Protein AF-D0UZF8-F1 (afdb_monomer)

Structure (mmCIF, N/CA/C/O backbone):
data_AF-D0UZF8-F1
#
_entry.id   AF-D0UZF8-F1
#
loop_
_atom_site.group_PDB
_atom_site.id
_atom_site.type_symbol
_atom_site.label_atom_id
_atom_site.label_alt_id
_atom_site.label_comp_id
_atom_site.label_asym_id
_atom_site.label_entity_id
_atom_site.label_seq_id
_atom_site.pdbx_PDB_ins_code
_atom_site.Cartn_x
_atom_site.Cartn_y
_atom_site.Cartn_z
_atom_site.occupancy
_atom_site.B_iso_or_equiv
_atom_site.auth_seq_id
_atom_site.auth_comp_id
_atom_site.auth_asym_id
_atom_site.auth_atom_id
_atom_site.pdbx_PDB_model_num
ATOM 1 N N . MET A 1 1 ? -23.782 0.258 30.669 1.00 61.94 1 MET A N 1
ATOM 2 C CA . MET A 1 1 ? -24.325 0.431 29.299 1.00 61.94 1 MET A CA 1
ATOM 3 C C . MET A 1 1 ? -23.354 1.111 28.318 1.00 61.94 1 MET A C 1
ATOM 5 O O . MET A 1 1 ? -23.443 0.823 27.134 1.00 61.94 1 MET A O 1
ATOM 9 N N . ASN A 1 2 ? -22.400 1.954 28.754 1.00 79.19 2 ASN A N 1
ATOM 10 C CA . ASN A 1 2 ? -21.371 2.512 27.849 1.00 79.19 2 ASN A CA 1
ATOM 11 C C . ASN A 1 2 ? -20.224 1.534 27.528 1.00 79.19 2 ASN A C 1
ATOM 13 O O . ASN A 1 2 ? -19.702 1.556 26.418 1.00 79.19 2 ASN A O 1
ATOM 17 N N . GLU A 1 3 ? -19.860 0.656 28.464 1.00 88.31 3 GLU A N 1
ATOM 18 C CA . GLU A 1 3 ? -18.714 -0.256 28.314 1.00 88.31 3 GLU A CA 1
ATOM 19 C C . GLU A 1 3 ? -18.918 -1.302 27.210 1.00 88.31 3 GLU A C 1
ATOM 21 O O . GLU A 1 3 ? -18.044 -1.474 26.367 1.00 88.31 3 GLU A O 1
ATOM 26 N N . GLU A 1 4 ? -20.097 -1.926 27.121 1.00 91.00 4 GLU A N 1
ATOM 27 C CA . GLU A 1 4 ? -20.412 -2.895 26.055 1.00 91.00 4 GLU A CA 1
ATOM 28 C C . GLU A 1 4 ? -20.346 -2.267 24.655 1.00 91.00 4 GLU A C 1
ATOM 30 O O . GLU A 1 4 ? -19.849 -2.877 23.702 1.00 91.00 4 GLU A O 1
ATOM 35 N N . ARG A 1 5 ? -20.793 -1.010 24.524 1.00 95.00 5 ARG A N 1
ATOM 36 C CA . ARG A 1 5 ? -20.717 -0.267 23.263 1.00 95.00 5 ARG A CA 1
ATOM 37 C C . ARG A 1 5 ? -19.273 0.088 22.908 1.00 95.00 5 ARG A C 1
ATOM 39 O O . ARG A 1 5 ? -18.900 -0.047 21.746 1.00 95.00 5 ARG A O 1
ATOM 46 N N . ILE A 1 6 ? -18.453 0.485 23.884 1.00 96.12 6 ILE A N 1
ATOM 47 C CA . ILE A 1 6 ? -17.019 0.749 23.678 1.00 96.12 6 ILE A CA 1
ATOM 48 C C . ILE A 1 6 ? -16.282 -0.528 23.256 1.00 96.12 6 ILE A C 1
ATOM 50 O O . ILE A 1 6 ? -15.525 -0.492 22.285 1.00 96.12 6 ILE A O 1
ATOM 54 N N . THR A 1 7 ? -16.540 -1.665 23.906 1.00 96.31 7 THR A N 1
ATOM 55 C CA . THR A 1 7 ? -15.948 -2.959 23.524 1.00 96.31 7 THR A CA 1
ATOM 56 C C . THR A 1 7 ? -16.350 -3.357 22.106 1.00 96.31 7 THR A C 1
ATOM 58 O O . THR A 1 7 ? -15.502 -3.745 21.302 1.00 96.31 7 THR A O 1
ATOM 61 N N . THR A 1 8 ? -17.625 -3.184 21.750 1.00 96.56 8 THR A N 1
ATOM 62 C CA . THR A 1 8 ? -18.116 -3.482 20.396 1.00 96.56 8 THR A CA 1
ATOM 63 C C . THR A 1 8 ? -17.420 -2.620 19.341 1.00 96.56 8 THR A C 1
ATOM 65 O O . THR A 1 8 ? -16.915 -3.148 18.349 1.00 96.56 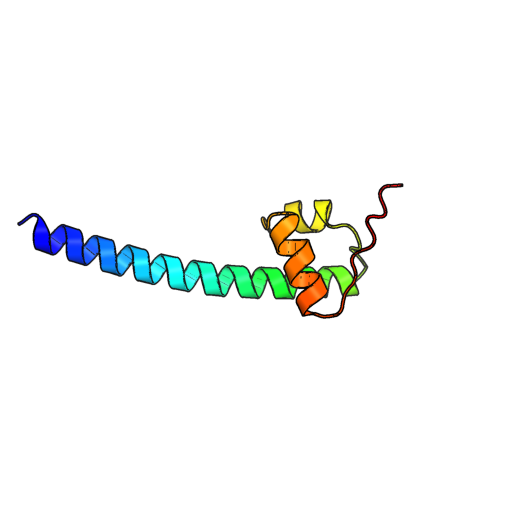8 THR A O 1
ATOM 68 N N . LEU A 1 9 ? -17.338 -1.304 19.563 1.00 96.81 9 LEU A N 1
ATOM 69 C CA . LEU A 1 9 ? -16.670 -0.376 18.643 1.00 96.81 9 LEU A CA 1
ATOM 70 C C . LEU A 1 9 ? -15.167 -0.668 18.528 1.00 96.81 9 LEU A C 1
ATOM 72 O O . LEU A 1 9 ? -14.613 -0.608 17.432 1.00 96.81 9 LEU A O 1
ATOM 76 N N . THR A 1 10 ? -14.521 -1.047 19.632 1.00 97.31 10 THR A N 1
ATOM 77 C CA . THR A 1 10 ? -13.107 -1.454 19.648 1.00 97.31 10 THR A CA 1
ATOM 78 C C . THR A 1 10 ? -12.874 -2.679 18.764 1.00 97.31 10 THR A C 1
ATOM 80 O O . THR A 1 10 ? -11.976 -2.675 17.920 1.00 97.31 10 THR A O 1
ATOM 83 N N . ASN A 1 11 ? -13.723 -3.702 18.880 1.00 97.00 11 ASN A N 1
ATOM 84 C CA . ASN A 1 11 ? -13.623 -4.916 18.066 1.00 97.00 11 ASN A CA 1
ATOM 85 C C . ASN A 1 11 ? -13.877 -4.638 16.574 1.00 97.00 11 ASN A C 1
ATOM 87 O O . ASN A 1 11 ? -13.185 -5.177 15.703 1.00 97.00 11 ASN A O 1
ATOM 91 N N . GLN A 1 12 ? -14.833 -3.757 16.264 1.00 97.69 12 GLN A N 1
ATOM 92 C CA . GLN A 1 12 ? -15.084 -3.311 14.891 1.00 97.69 12 GLN A CA 1
ATOM 93 C C . GLN A 1 12 ? -13.877 -2.561 14.313 1.00 97.69 12 GLN A C 1
ATOM 95 O O . GLN A 1 12 ? -13.447 -2.861 13.199 1.00 97.69 12 GLN A O 1
ATOM 100 N N . ALA A 1 13 ? -13.278 -1.641 15.076 1.00 97.62 13 ALA A N 1
ATOM 101 C CA . ALA A 1 13 ? -12.086 -0.906 14.657 1.00 97.62 13 ALA A CA 1
ATOM 102 C C . ALA A 1 13 ? -10.891 -1.841 14.403 1.00 97.62 13 ALA A C 1
ATOM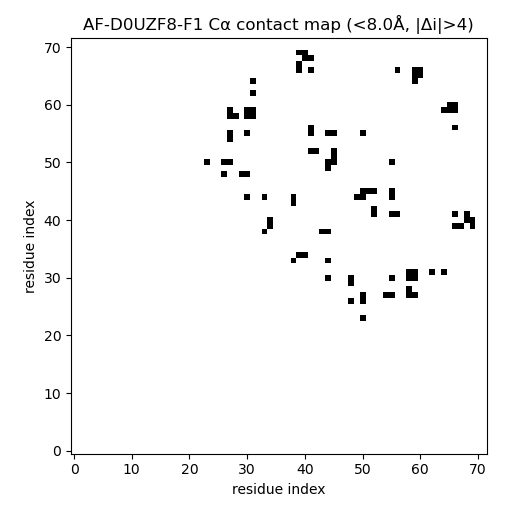 104 O O . ALA A 1 13 ? -10.197 -1.688 13.398 1.00 97.62 13 ALA A O 1
ATOM 105 N N . ALA A 1 14 ? -10.682 -2.843 15.263 1.00 97.69 14 ALA A N 1
ATOM 106 C CA . ALA A 1 14 ? -9.637 -3.848 15.077 1.00 97.69 14 ALA A CA 1
ATOM 107 C C . ALA A 1 14 ? -9.837 -4.647 13.778 1.00 97.69 14 ALA A C 1
ATOM 109 O O . ALA A 1 14 ? -8.897 -4.819 13.000 1.00 97.69 14 ALA A O 1
ATOM 110 N N . THR A 1 15 ? -11.076 -5.062 13.503 1.00 97.81 15 THR A N 1
ATOM 111 C CA . THR A 1 15 ? -11.429 -5.797 12.279 1.00 97.81 15 THR A CA 1
ATOM 112 C C . THR A 1 15 ? -11.173 -4.957 11.027 1.00 97.81 15 THR A C 1
ATOM 114 O O . THR A 1 15 ? -10.513 -5.415 10.094 1.00 97.81 15 THR A O 1
ATOM 117 N N . LEU A 1 16 ? -11.636 -3.703 11.016 1.00 98.06 16 LEU A N 1
ATOM 118 C CA . LEU A 1 16 ? -11.427 -2.785 9.892 1.00 98.06 16 LEU A CA 1
ATOM 119 C C . LEU A 1 16 ? -9.943 -2.458 9.685 1.00 98.06 16 LEU A C 1
ATOM 121 O O . LEU A 1 16 ? -9.486 -2.363 8.548 1.00 98.06 16 LEU A O 1
ATOM 125 N N . SER A 1 17 ? -9.174 -2.328 10.768 1.00 96.94 17 SER A N 1
ATOM 126 C CA . SER A 1 17 ? -7.725 -2.121 10.703 1.00 96.94 17 SER A CA 1
ATOM 127 C C . SER A 1 17 ? -7.014 -3.304 10.039 1.00 96.94 17 SER A C 1
ATOM 129 O O . SER A 1 17 ? -6.201 -3.110 9.133 1.00 96.94 17 SER A O 1
ATOM 131 N N . ALA A 1 18 ? -7.372 -4.536 10.415 1.00 97.06 18 ALA A N 1
ATOM 132 C CA . ALA A 1 18 ? -6.831 -5.740 9.789 1.00 97.06 18 ALA A CA 1
ATOM 133 C C . ALA A 1 18 ? -7.170 -5.802 8.290 1.00 97.06 18 ALA A C 1
ATOM 135 O O . ALA A 1 18 ? -6.273 -5.986 7.468 1.00 97.06 18 ALA A O 1
ATOM 136 N N . GLN A 1 19 ? -8.433 -5.552 7.923 1.00 98.06 19 GLN A N 1
ATOM 137 C CA . GLN A 1 19 ? -8.863 -5.508 6.520 1.00 98.06 19 GLN A CA 1
ATOM 138 C C . GLN A 1 19 ? -8.100 -4.447 5.722 1.00 98.06 19 GLN A C 1
ATOM 140 O O . GLN A 1 19 ? -7.594 -4.727 4.635 1.00 98.06 19 GLN A O 1
ATOM 145 N N . ARG A 1 20 ? -7.959 -3.238 6.276 1.00 97.12 20 ARG A N 1
ATOM 146 C CA . ARG A 1 20 ? -7.193 -2.153 5.656 1.00 97.12 20 ARG A CA 1
ATOM 147 C C . ARG A 1 20 ? -5.740 -2.564 5.425 1.00 97.12 20 ARG A C 1
ATOM 149 O O . ARG A 1 20 ? -5.199 -2.261 4.362 1.00 97.12 20 ARG A O 1
ATOM 156 N N . ASN A 1 21 ? -5.108 -3.243 6.379 1.00 96.44 21 ASN A N 1
ATOM 157 C CA . ASN A 1 21 ? -3.732 -3.714 6.224 1.00 96.44 21 ASN A CA 1
ATOM 158 C C . ASN A 1 21 ? -3.617 -4.736 5.089 1.00 96.44 21 ASN A C 1
ATOM 160 O O . ASN A 1 21 ? -2.746 -4.583 4.237 1.00 96.44 21 ASN A O 1
ATOM 164 N N . THR A 1 22 ? -4.529 -5.709 5.019 1.00 97.94 22 THR A N 1
ATOM 165 C CA . THR A 1 22 ? -4.577 -6.684 3.919 1.00 97.94 22 THR A CA 1
ATOM 166 C C . THR A 1 22 ? -4.738 -5.996 2.565 1.00 97.94 22 THR A C 1
ATOM 168 O O . THR A 1 22 ? -3.932 -6.228 1.667 1.00 97.94 22 THR A O 1
ATOM 171 N N . VAL A 1 23 ? -5.711 -5.088 2.431 1.00 97.88 23 VAL A N 1
ATOM 172 C CA . VAL A 1 23 ? -5.941 -4.329 1.189 1.00 97.88 23 VAL A CA 1
ATOM 173 C C . VAL A 1 23 ? -4.721 -3.484 0.826 1.00 97.88 23 VAL A C 1
ATOM 175 O O . VAL A 1 23 ? -4.326 -3.439 -0.335 1.00 97.88 23 VAL A O 1
ATOM 178 N N . THR A 1 24 ? -4.087 -2.842 1.810 1.00 97.50 24 THR A N 1
ATOM 179 C CA . THR A 1 24 ? -2.877 -2.039 1.583 1.00 97.50 24 THR A CA 1
ATOM 180 C C . THR A 1 24 ? -1.747 -2.904 1.033 1.00 97.50 24 THR A C 1
ATOM 182 O O . THR A 1 24 ? -1.083 -2.485 0.090 1.00 97.50 24 THR A O 1
ATOM 185 N N . THR A 1 25 ? -1.541 -4.109 1.570 1.00 97.75 25 THR A N 1
ATOM 186 C CA . THR A 1 25 ? -0.549 -5.058 1.044 1.00 97.75 25 THR A CA 1
ATOM 187 C C . THR A 1 25 ? -0.865 -5.451 -0.396 1.00 97.75 25 THR A C 1
ATOM 189 O O . THR A 1 25 ? 0.007 -5.314 -1.248 1.00 97.75 25 THR A O 1
ATOM 192 N N . SER A 1 26 ? -2.113 -5.812 -0.707 1.00 98.25 26 SER A N 1
ATOM 193 C CA . SER A 1 26 ? -2.510 -6.129 -2.086 1.00 98.25 26 SER A CA 1
ATOM 194 C C . SER A 1 26 ? -2.295 -4.954 -3.046 1.00 98.25 26 SER A C 1
ATOM 196 O O . SER A 1 26 ? -1.826 -5.145 -4.162 1.00 98.25 26 SER A O 1
ATOM 198 N N . LEU A 1 27 ? -2.571 -3.717 -2.617 1.00 98.12 27 LEU A N 1
ATOM 199 C CA . LEU A 1 27 ? -2.310 -2.522 -3.426 1.00 98.12 27 LEU A CA 1
ATOM 200 C C . LEU A 1 27 ? -0.811 -2.274 -3.646 1.00 98.12 27 LEU A C 1
ATOM 202 O O . LEU A 1 27 ? -0.434 -1.757 -4.696 1.00 98.12 27 LEU A O 1
ATOM 206 N N . LYS A 1 28 ? 0.046 -2.635 -2.681 1.00 98.06 28 LYS A N 1
ATOM 207 C CA . LYS A 1 28 ? 1.504 -2.588 -2.853 1.00 98.06 28 LYS A CA 1
ATOM 208 C C . LYS A 1 28 ? 1.978 -3.592 -3.909 1.00 98.06 28 LYS A C 1
ATOM 210 O O . LYS A 1 28 ? 2.848 -3.240 -4.698 1.00 98.06 28 LYS A O 1
ATOM 215 N N . ASP A 1 29 ? 1.415 -4.801 -3.924 1.00 97.94 29 ASP A N 1
ATOM 216 C CA . ASP A 1 29 ? 1.729 -5.821 -4.935 1.00 97.94 29 ASP A CA 1
ATOM 217 C C . ASP A 1 29 ? 1.278 -5.370 -6.326 1.00 97.94 29 ASP A C 1
ATOM 219 O O . ASP A 1 29 ? 2.094 -5.290 -7.239 1.00 97.94 29 ASP A O 1
ATOM 223 N N . ILE A 1 30 ? 0.031 -4.907 -6.448 1.00 97.94 30 ILE A N 1
ATOM 224 C CA . ILE A 1 30 ? -0.506 -4.354 -7.700 1.00 97.94 30 ILE A CA 1
ATOM 225 C C . ILE A 1 30 ? 0.349 -3.185 -8.211 1.00 97.94 30 ILE A C 1
ATOM 227 O O . ILE A 1 30 ? 0.562 -3.051 -9.414 1.00 97.94 30 ILE A O 1
ATOM 231 N N . ALA A 1 31 ? 0.853 -2.321 -7.323 1.00 97.31 31 ALA A N 1
ATOM 232 C CA . ALA A 1 31 ? 1.728 -1.221 -7.723 1.00 97.31 31 ALA A CA 1
ATOM 233 C C . ALA A 1 31 ? 3.048 -1.709 -8.343 1.00 97.31 31 ALA A C 1
ATOM 235 O O . ALA A 1 31 ? 3.554 -1.074 -9.269 1.00 97.31 31 ALA A O 1
ATOM 236 N N . ALA A 1 32 ? 3.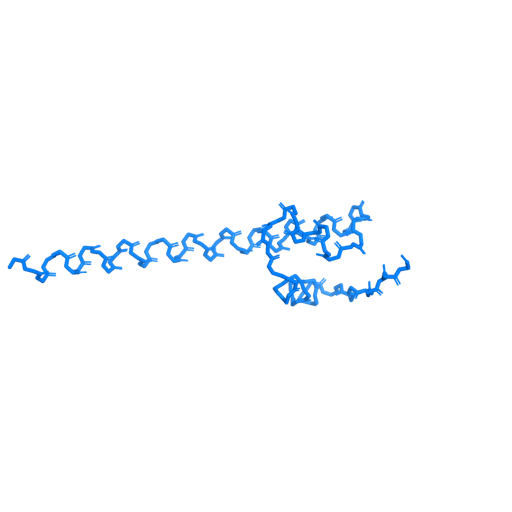605 -2.810 -7.836 1.00 97.00 32 ALA A N 1
ATOM 237 C CA . ALA A 1 32 ? 4.812 -3.415 -8.386 1.00 97.00 32 ALA A CA 1
ATOM 238 C C . ALA A 1 32 ? 4.538 -4.109 -9.723 1.00 97.00 32 ALA A C 1
ATOM 240 O O . ALA A 1 32 ? 5.312 -3.927 -10.660 1.00 97.00 32 ALA A O 1
ATOM 241 N N . ASP A 1 33 ? 3.404 -4.798 -9.856 1.00 97.50 33 ASP A N 1
ATOM 242 C CA . ASP A 1 33 ? 2.984 -5.384 -11.132 1.00 97.50 33 ASP A CA 1
ATOM 243 C C . ASP A 1 33 ? 2.810 -4.292 -12.195 1.00 97.50 33 ASP A C 1
ATOM 245 O O . ASP A 1 33 ? 3.407 -4.358 -13.265 1.00 97.50 33 ASP A O 1
ATOM 249 N N . MET A 1 34 ? 2.097 -3.206 -11.873 1.00 96.56 34 MET A N 1
ATOM 250 C CA . MET A 1 34 ? 1.956 -2.050 -12.768 1.00 96.56 34 MET A CA 1
ATOM 251 C C . MET A 1 34 ? 3.308 -1.447 -13.168 1.00 96.56 34 MET A C 1
ATOM 253 O O . MET A 1 34 ? 3.464 -0.991 -14.302 1.00 96.56 34 MET A O 1
ATOM 257 N N . TRP A 1 35 ? 4.278 -1.421 -12.249 1.00 95.69 35 TRP A N 1
ATOM 258 C CA . TRP A 1 35 ? 5.633 -0.985 -12.565 1.00 95.69 35 TRP A CA 1
ATOM 259 C C . TRP A 1 35 ? 6.277 -1.915 -13.596 1.00 95.69 35 TRP A C 1
ATOM 261 O O . TRP A 1 35 ? 6.787 -1.426 -14.598 1.00 95.69 35 TRP A O 1
ATOM 271 N N . HIS A 1 36 ? 6.223 -3.232 -13.391 1.00 94.94 36 HIS A N 1
ATOM 272 C CA . HIS A 1 36 ? 6.766 -4.216 -14.332 1.00 94.94 36 HIS A CA 1
ATOM 273 C C . HIS A 1 36 ? 6.090 -4.175 -15.710 1.00 94.94 36 HIS A C 1
ATOM 275 O O . HIS A 1 36 ? 6.767 -4.349 -16.720 1.00 94.94 36 HIS A O 1
ATOM 281 N N . GLU A 1 37 ? 4.801 -3.838 -15.760 1.00 95.75 37 GLU A N 1
ATOM 282 C CA . GLU A 1 37 ? 4.033 -3.606 -16.993 1.00 95.75 37 GLU A CA 1
ATOM 283 C C . GLU A 1 37 ? 4.358 -2.259 -17.682 1.00 95.75 37 GLU A C 1
ATOM 285 O O . GLU A 1 37 ? 3.766 -1.902 -18.702 1.00 95.75 37 GLU A O 1
ATOM 290 N N . GLY A 1 38 ? 5.307 -1.481 -17.147 1.00 93.00 38 GLY A N 1
ATOM 291 C CA . GLY A 1 38 ? 5.845 -0.275 -17.780 1.00 93.00 38 GLY A CA 1
ATOM 292 C C . GLY A 1 38 ? 5.319 1.052 -17.229 1.00 93.00 38 GLY A C 1
ATOM 293 O O . GLY A 1 38 ? 5.731 2.114 -17.710 1.00 93.00 38 GLY A O 1
ATOM 294 N N . LEU A 1 39 ? 4.461 1.049 -16.199 1.00 91.62 39 LEU A N 1
ATOM 295 C CA . LEU A 1 39 ? 4.006 2.272 -15.525 1.00 91.62 39 LEU A CA 1
ATOM 296 C C . LEU A 1 39 ? 5.062 2.771 -14.521 1.00 91.62 39 LEU A C 1
ATOM 298 O O . LEU A 1 39 ? 4.853 2.798 -13.309 1.00 91.62 39 LEU A O 1
ATOM 302 N N . HIS A 1 40 ? 6.210 3.215 -15.036 1.00 92.12 40 HIS A N 1
ATOM 303 C CA . HIS A 1 40 ? 7.362 3.686 -14.255 1.00 92.12 40 HIS A CA 1
ATOM 304 C C . HIS A 1 40 ? 7.187 5.107 -13.673 1.00 92.12 40 HIS A C 1
ATOM 306 O O . HIS A 1 40 ? 8.122 5.910 -13.662 1.00 92.12 40 HIS A O 1
ATOM 312 N N . ASN A 1 41 ? 5.980 5.457 -13.217 1.00 93.50 41 ASN A N 1
ATOM 313 C CA . ASN A 1 41 ? 5.661 6.766 -12.650 1.00 93.50 41 ASN A CA 1
ATOM 314 C C . ASN A 1 41 ? 4.934 6.619 -11.305 1.00 93.50 41 ASN A C 1
ATOM 316 O O . ASN A 1 41 ? 3.753 6.277 -11.242 1.00 93.50 41 ASN A O 1
ATOM 320 N N . VAL A 1 42 ? 5.630 6.953 -10.213 1.00 94.50 42 VAL A N 1
ATOM 321 C CA . VAL A 1 42 ? 5.106 6.840 -8.838 1.00 94.50 42 VAL A CA 1
ATOM 322 C C . VAL A 1 42 ? 3.873 7.720 -8.605 1.00 94.50 42 VAL A C 1
ATOM 324 O O . VAL A 1 42 ? 2.988 7.355 -7.832 1.00 94.50 42 VAL A O 1
ATOM 327 N N . ARG A 1 43 ? 3.771 8.877 -9.271 1.00 94.19 43 ARG A N 1
ATOM 328 C CA . ARG A 1 43 ? 2.601 9.757 -9.145 1.00 94.19 43 ARG A CA 1
ATOM 329 C C . ARG A 1 43 ? 1.361 9.110 -9.756 1.00 94.19 43 ARG A C 1
ATOM 331 O O . ARG A 1 43 ? 0.292 9.179 -9.150 1.00 94.19 43 ARG A O 1
ATOM 338 N N . ASP A 1 44 ? 1.496 8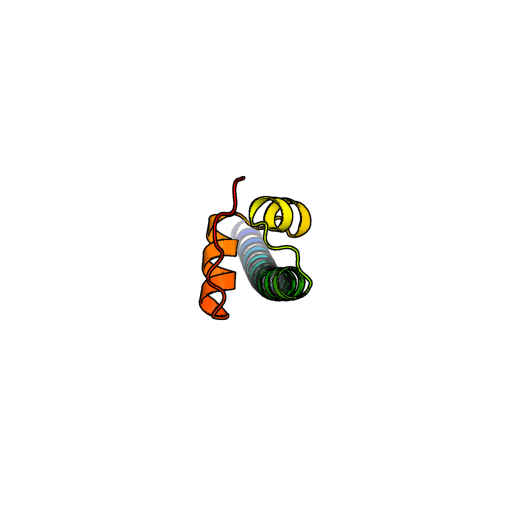.479 -10.916 1.00 95.44 44 ASP A N 1
ATOM 339 C CA . ASP A 1 44 ? 0.375 7.795 -11.566 1.00 95.44 44 ASP A CA 1
ATOM 340 C C . ASP A 1 44 ? 0.005 6.494 -10.853 1.00 95.44 44 ASP A C 1
ATOM 342 O O . ASP A 1 44 ? -1.184 6.207 -10.702 1.00 95.44 44 ASP A O 1
ATOM 346 N N . LEU A 1 45 ? 0.988 5.771 -10.305 1.00 96.19 45 LEU A N 1
ATOM 347 C CA . LEU A 1 45 ? 0.730 4.663 -9.383 1.00 96.19 45 LEU A CA 1
ATOM 348 C C . LEU A 1 45 ? -0.096 5.127 -8.179 1.00 96.19 45 LEU A C 1
ATOM 350 O O . LEU A 1 45 ? -1.092 4.491 -7.843 1.00 96.19 45 LEU A O 1
ATOM 354 N N . GLY A 1 46 ? 0.243 6.268 -7.572 1.00 96.62 46 GLY A N 1
ATOM 355 C CA . GLY A 1 46 ? -0.520 6.835 -6.454 1.00 96.62 46 GLY A CA 1
ATOM 356 C C . GLY A 1 46 ? -1.956 7.188 -6.824 1.00 96.62 46 GLY A C 1
ATOM 357 O O . GLY A 1 46 ? -2.878 6.885 -6.072 1.00 96.62 46 GLY A O 1
ATOM 358 N N . ARG A 1 47 ? -2.178 7.753 -8.016 1.00 96.56 47 ARG A N 1
ATOM 359 C CA . ARG A 1 47 ? -3.533 8.047 -8.515 1.00 96.56 47 ARG A CA 1
ATOM 360 C C . ARG A 1 47 ? -4.378 6.789 -8.720 1.00 96.56 47 ARG A C 1
ATOM 362 O O . ARG A 1 47 ? -5.580 6.840 -8.489 1.00 96.56 47 ARG A O 1
ATOM 369 N N . ARG A 1 48 ? -3.769 5.685 -9.163 1.00 97.19 48 ARG A N 1
ATOM 370 C CA . ARG A 1 48 ? -4.471 4.425 -9.468 1.00 97.19 48 ARG A CA 1
ATOM 371 C C . ARG A 1 48 ? -4.692 3.545 -8.243 1.00 97.19 48 ARG A C 1
ATOM 373 O O . ARG A 1 48 ? -5.728 2.906 -8.135 1.00 97.19 48 ARG A O 1
ATOM 380 N N . THR A 1 49 ? -3.721 3.510 -7.336 1.00 96.56 49 THR A N 1
ATOM 381 C CA . THR A 1 49 ? -3.747 2.639 -6.148 1.00 96.56 49 THR A CA 1
ATOM 382 C C . THR A 1 49 ? -4.280 3.340 -4.903 1.00 96.56 49 THR A C 1
ATOM 384 O O . THR A 1 49 ? -4.607 2.681 -3.923 1.00 96.56 49 THR A O 1
ATOM 387 N N . GLY A 1 50 ? -4.338 4.675 -4.896 1.00 97.12 50 GLY A N 1
ATOM 388 C CA . GLY A 1 50 ? -4.671 5.464 -3.708 1.00 97.12 50 GLY A CA 1
ATOM 389 C C . GLY A 1 50 ? -3.570 5.477 -2.640 1.00 97.12 50 GLY A C 1
ATOM 390 O O . GLY A 1 50 ? -3.751 6.074 -1.579 1.00 97.12 50 GLY A O 1
ATOM 391 N N . LEU A 1 51 ? -2.422 4.839 -2.894 1.00 97.25 51 LEU A N 1
ATOM 392 C CA . LEU A 1 51 ? -1.298 4.819 -1.966 1.00 97.25 51 LEU A CA 1
ATOM 393 C C . LEU A 1 51 ? -0.508 6.130 -2.021 1.00 97.25 51 LEU A C 1
ATOM 395 O O . LEU A 1 51 ? -0.328 6.749 -3.073 1.00 97.25 51 LEU A O 1
ATOM 399 N N . SER A 1 52 ? 0.019 6.541 -0.866 1.00 96.75 52 SER A N 1
ATOM 400 C CA . SER A 1 52 ? 0.908 7.701 -0.792 1.00 96.75 52 SER A CA 1
ATOM 401 C C . SER A 1 52 ? 2.213 7.442 -1.555 1.00 96.75 52 SER A C 1
ATOM 403 O O . SER A 1 52 ? 2.678 6.302 -1.636 1.00 96.75 52 SER A O 1
ATOM 405 N N . ARG A 1 53 ? 2.866 8.508 -2.045 1.00 95.44 53 ARG A N 1
ATOM 406 C CA . ARG A 1 53 ? 4.190 8.396 -2.689 1.00 95.44 53 ARG A CA 1
ATOM 407 C C . ARG A 1 53 ? 5.186 7.663 -1.788 1.00 95.44 53 ARG A C 1
ATOM 409 O O . ARG A 1 53 ? 5.873 6.771 -2.264 1.00 95.44 53 ARG A O 1
ATOM 416 N N . ALA A 1 54 ? 5.231 8.000 -0.497 1.00 96.25 54 ALA A N 1
ATOM 417 C CA . ALA A 1 54 ? 6.131 7.358 0.461 1.00 96.25 5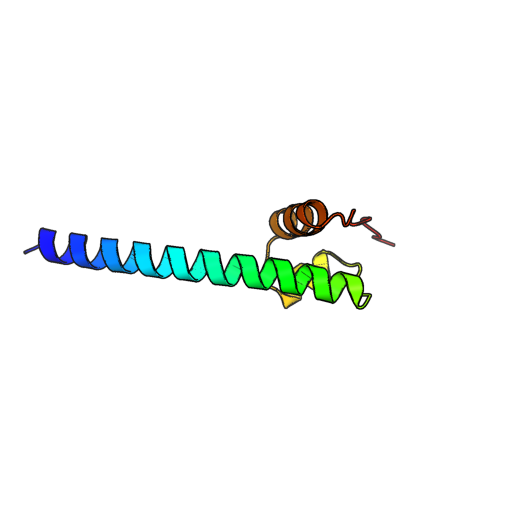4 ALA A CA 1
ATOM 418 C C . ALA A 1 54 ? 5.874 5.845 0.560 1.00 96.25 54 ALA A C 1
ATOM 420 O O . ALA A 1 54 ? 6.807 5.056 0.449 1.00 96.25 54 ALA A O 1
ATOM 421 N N . THR A 1 55 ? 4.605 5.440 0.677 1.00 96.88 55 THR A N 1
ATOM 422 C CA . THR A 1 55 ? 4.218 4.022 0.713 1.00 96.88 55 THR A CA 1
ATOM 423 C C . THR A 1 55 ? 4.629 3.287 -0.560 1.00 96.88 55 THR A C 1
ATOM 425 O O . THR A 1 55 ? 5.108 2.162 -0.468 1.00 96.88 55 THR A O 1
ATOM 428 N N . LEU A 1 56 ? 4.479 3.918 -1.727 1.00 97.06 56 LEU A N 1
ATOM 429 C CA . LEU A 1 56 ? 4.878 3.344 -3.013 1.00 97.06 56 LEU A CA 1
ATOM 430 C C . LEU A 1 56 ? 6.395 3.197 -3.139 1.00 97.06 56 LEU A C 1
ATOM 432 O O . LEU A 1 56 ? 6.858 2.131 -3.524 1.00 97.06 56 LEU A O 1
ATOM 436 N N . TYR A 1 57 ? 7.176 4.217 -2.767 1.00 96.31 57 TYR A N 1
ATOM 437 C CA . TYR A 1 57 ? 8.641 4.119 -2.751 1.00 96.31 57 TYR A CA 1
ATOM 438 C C . TYR A 1 57 ? 9.116 2.962 -1.869 1.00 96.31 57 TYR A C 1
ATOM 440 O O . TYR A 1 57 ? 9.951 2.169 -2.295 1.00 96.31 57 TYR A O 1
ATOM 448 N N . THR A 1 58 ? 8.563 2.840 -0.660 1.00 96.25 58 THR A N 1
ATOM 449 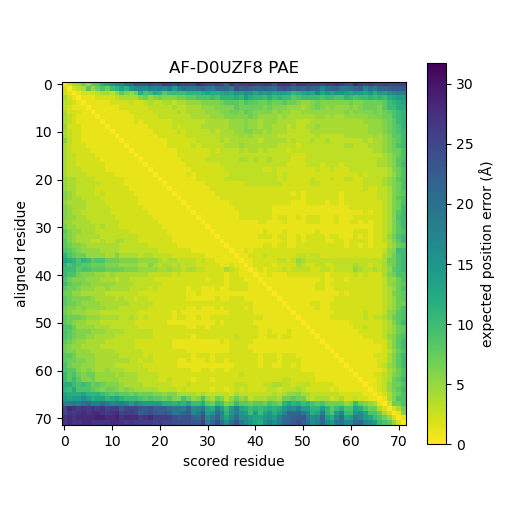C CA . THR A 1 58 ? 8.870 1.723 0.238 1.00 96.25 58 THR A CA 1
ATOM 450 C C . THR A 1 58 ? 8.464 0.387 -0.380 1.00 96.25 58 THR A C 1
ATOM 452 O O . THR A 1 58 ? 9.280 -0.525 -0.424 1.00 96.25 58 THR A O 1
ATOM 455 N N . ALA A 1 59 ? 7.245 0.279 -0.911 1.00 96.44 59 ALA A N 1
ATOM 456 C CA . ALA A 1 59 ? 6.733 -0.958 -1.494 1.00 96.44 59 ALA A CA 1
ATOM 457 C C . ALA A 1 59 ? 7.551 -1.450 -2.695 1.00 96.44 59 ALA A C 1
ATOM 459 O O . ALA A 1 59 ? 7.815 -2.646 -2.807 1.00 96.44 59 ALA A O 1
ATOM 460 N N . LEU A 1 60 ? 7.961 -0.537 -3.578 1.00 96.44 60 LEU A N 1
ATOM 461 C CA . LEU A 1 60 ? 8.787 -0.861 -4.738 1.00 96.44 60 LEU A CA 1
ATOM 462 C C . LEU A 1 60 ? 10.182 -1.325 -4.294 1.00 96.44 60 LEU A C 1
ATOM 464 O O . LEU A 1 60 ? 10.642 -2.376 -4.735 1.00 96.44 60 LEU A O 1
ATOM 468 N N . ARG A 1 61 ? 10.808 -0.627 -3.338 1.00 96.12 61 ARG A N 1
ATOM 469 C CA . ARG A 1 6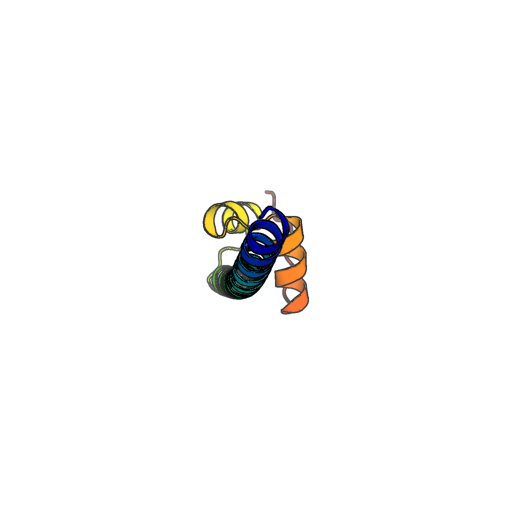1 ? 12.123 -1.015 -2.798 1.00 96.12 61 ARG A CA 1
ATOM 470 C C . ARG A 1 61 ? 12.108 -2.351 -2.067 1.00 96.12 61 ARG A C 1
ATOM 472 O O . ARG A 1 61 ? 13.014 -3.152 -2.262 1.00 96.12 61 ARG A O 1
ATOM 479 N N . GLU A 1 62 ? 11.069 -2.617 -1.273 1.00 96.50 62 GLU A N 1
ATOM 480 C CA . GLU A 1 62 ? 10.838 -3.921 -0.627 1.00 96.50 62 GLU A CA 1
ATOM 481 C C . GLU A 1 62 ? 10.792 -5.072 -1.652 1.00 96.50 62 GLU A C 1
ATOM 483 O O . GLU A 1 62 ? 11.099 -6.209 -1.309 1.00 96.50 62 GLU A O 1
ATOM 488 N N . ARG A 1 63 ? 10.441 -4.773 -2.910 1.00 95.44 63 ARG A N 1
ATOM 489 C CA . ARG A 1 63 ? 10.356 -5.719 -4.035 1.00 95.44 63 ARG A CA 1
ATO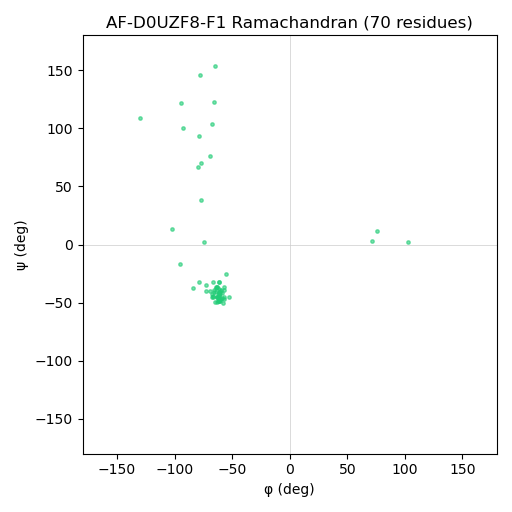M 490 C C . ARG A 1 63 ? 11.562 -5.638 -4.983 1.00 95.44 63 ARG A C 1
ATOM 492 O O . ARG A 1 63 ? 11.519 -6.187 -6.077 1.00 95.44 63 ARG A O 1
ATOM 499 N N . GLY A 1 64 ? 12.643 -4.963 -4.581 1.00 95.88 64 GLY A N 1
ATOM 500 C CA . GLY A 1 64 ? 13.881 -4.861 -5.364 1.00 95.88 64 GLY A CA 1
ATOM 501 C C . GLY A 1 64 ? 13.815 -3.897 -6.553 1.00 95.88 64 GLY A C 1
ATOM 502 O O . GLY A 1 64 ? 14.714 -3.892 -7.390 1.00 95.88 64 GLY A O 1
ATOM 503 N N . ILE A 1 65 ? 12.771 -3.072 -6.636 1.00 94.38 65 ILE A N 1
ATOM 504 C CA . ILE A 1 65 ? 12.612 -2.049 -7.668 1.00 94.38 65 ILE A CA 1
ATOM 505 C C . ILE A 1 65 ? 13.158 -0.734 -7.111 1.00 94.38 65 ILE A C 1
ATOM 507 O O . ILE A 1 65 ? 12.651 -0.239 -6.104 1.00 94.38 65 ILE A O 1
ATOM 511 N N . GLU A 1 66 ? 14.148 -0.131 -7.776 1.00 91.56 66 GLU A N 1
ATOM 512 C CA . GLU A 1 66 ? 14.554 1.246 -7.474 1.00 91.56 66 GLU A CA 1
ATOM 513 C C . GLU A 1 66 ? 13.793 2.212 -8.394 1.00 91.56 66 GLU A C 1
ATOM 515 O O . GLU A 1 66 ? 14.149 2.369 -9.569 1.00 91.56 66 GLU A O 1
ATOM 520 N N . PRO A 1 67 ? 12.722 2.860 -7.906 1.00 85.06 67 PRO A N 1
ATOM 521 C CA . PRO A 1 67 ? 11.964 3.794 -8.716 1.00 85.06 67 PRO A CA 1
ATOM 522 C C . PRO A 1 67 ? 12.798 5.036 -9.024 1.00 85.06 67 PRO A C 1
ATOM 524 O O . PRO A 1 67 ? 12.947 5.940 -8.200 1.00 85.06 67 PRO A O 1
ATOM 527 N N . THR A 1 68 ? 13.304 5.128 -10.252 1.00 75.75 68 THR A N 1
ATOM 528 C CA . THR A 1 68 ? 13.913 6.367 -10.735 1.00 75.75 68 THR A CA 1
ATOM 529 C C . THR A 1 68 ? 12.827 7.428 -10.834 1.00 75.75 68 THR A C 1
ATOM 531 O O . THR A 1 68 ? 11.841 7.228 -11.546 1.00 75.75 68 THR A O 1
ATOM 534 N N . ASN A 1 69 ? 12.994 8.561 -10.150 1.00 61.78 69 ASN A N 1
ATOM 535 C CA . ASN A 1 69 ? 12.126 9.722 -10.324 1.00 61.78 69 ASN A CA 1
ATOM 536 C C . ASN A 1 69 ? 12.395 10.314 -11.721 1.00 61.78 69 ASN A C 1
ATOM 538 O O . ASN A 1 69 ? 13.125 11.290 -11.859 1.00 61.78 69 ASN A O 1
ATOM 542 N N . ARG A 1 70 ? 11.882 9.680 -12.783 1.00 55.47 70 ARG A N 1
ATOM 543 C CA . ARG A 1 70 ? 11.882 10.248 -14.134 1.00 55.47 70 ARG A CA 1
ATOM 544 C C . ARG A 1 70 ? 10.768 11.287 -14.206 1.00 55.47 70 ARG A C 1
ATOM 546 O O . ARG A 1 70 ? 9.747 11.087 -14.850 1.00 55.47 70 ARG A O 1
ATOM 553 N N . GLU A 1 71 ? 10.974 12.392 -13.506 1.00 51.50 71 GLU A N 1
ATOM 554 C CA . GLU A 1 71 ? 10.373 13.664 -13.883 1.00 51.50 71 GLU A CA 1
ATOM 555 C C . GLU A 1 71 ? 11.246 14.197 -15.030 1.00 51.50 71 GLU A C 1
ATOM 557 O O . GLU A 1 71 ? 12.326 14.741 -14.807 1.00 51.50 71 GLU A O 1
ATOM 562 N N . LYS A 1 72 ? 10.843 13.901 -16.270 1.00 40.31 72 LYS A N 1
ATOM 563 C CA . LYS A 1 72 ? 11.218 14.708 -17.434 1.00 40.31 72 LYS A CA 1
ATOM 564 C C . LYS A 1 72 ? 10.029 15.581 -17.789 1.00 40.31 72 LYS A C 1
ATOM 566 O O . LYS A 1 72 ? 8.903 15.035 -17.756 1.00 40.31 72 LYS A O 1
#

Radius of gyration: 16.94 Å; Cα contacts (8 Å, |Δi|>4): 50; chains: 1; bounding box: 39×21×47 Å

Organism: NCBI:txid682410

Sequence (72 aa):
MNEERITTLTNQAATLSAQRNTVTTSLKDIAADMWHEGLHNVRDLGRRTGLSRATLYTALRERGIEPTNREK

Solvent-accessible surface ar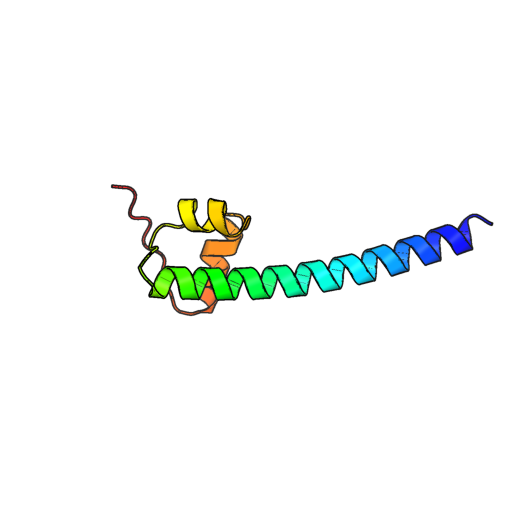ea (backbone atoms only — not comparable to full-atom values): 4185 Å² total; per-residue (Å²): 123,66,63,66,54,50,53,50,53,50,54,50,51,52,52,54,50,53,50,50,51,53,52,51,51,52,42,39,52,52,48,44,52,42,33,76,75,64,55,70,40,64,69,60,45,23,71,74,59,72,44,53,61,68,57,48,56,51,41,31,46,78,70,75,40,82,84,63,85,75,81,123

Foldseek 3Di:
DVVVVVVVVVVVVVVVVVVVVVLLLVLLVVLLVVVVVPPLALVVSCVVSVDDSVSNCVSCVVVVHHRDNPPD

Mean predicted aligned error: 4.55 Å

Nearest PDB structures (foldseek):
  6puw-assembly1_A-2  TM=7.095E-01  e=3.330E+00  Saccharolobus solfataricus P2
  7phf-assembly2_D  TM=5.904E-01  e=2.932E+00  Streptomyces peucetius
  6fal-assembly1_A  TM=6.548E-01  e=5.194E+00  Escherichia coli

Secondary structure (DSSP, 8-state):
-HHHHHHHHHHHHHHHHHHHHHHHHHHHHHHHHHHHTT---HHHHHHHH---HHHHHHHHHHTT--------

pLDDT: mean 92.58, std 11.34, range [40.31, 98.25]